Protein AF-S6SVY2-F1 (afdb_monomer_lite)

InterPro domains:
  IPR013785 Aldolase-type TIM barrel [G3DSA:3.20.20.70] (1-68)
  IPR044152 NADPH dehydrogenase YqjM-like [PTHR43303] (1-67)

Structure (mmCIF, N/CA/C/O backbone):
data_AF-S6SVY2-F1
#
_entry.id   AF-S6SVY2-F1
#
loop_
_atom_site.group_PDB
_atom_site.id
_atom_site.type_symbol
_atom_site.label_atom_id
_atom_site.label_alt_id
_atom_site.label_comp_id
_atom_site.label_asym_id
_atom_site.label_entity_id
_atom_site.label_seq_id
_atom_site.pdbx_PDB_ins_code
_atom_site.Cartn_x
_atom_site.Cartn_y
_atom_site.Cartn_z
_atom_site.occupancy
_atom_site.B_iso_or_equiv
_atom_site.auth_seq_id
_atom_site.auth_comp_id
_atom_site.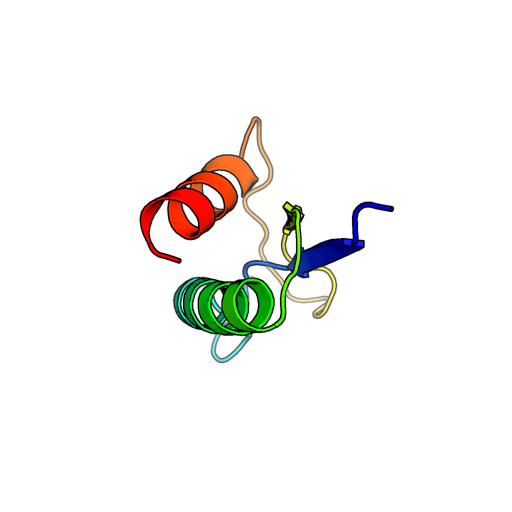auth_asym_id
_atom_site.auth_atom_id
_atom_site.pdbx_PDB_model_num
ATOM 1 N N . MET A 1 1 ? -2.083 -2.520 23.44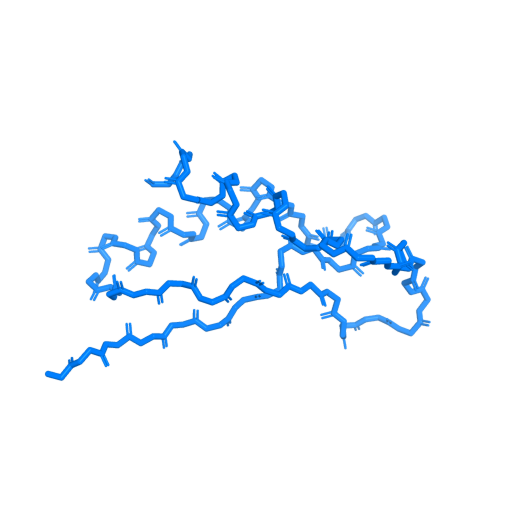4 1.00 91.38 1 MET A N 1
ATOM 2 C CA . MET A 1 1 ? -0.884 -2.227 22.627 1.00 91.38 1 MET A CA 1
ATOM 3 C C . MET A 1 1 ? -1.316 -2.185 21.174 1.00 91.38 1 MET A C 1
ATOM 5 O O . MET A 1 1 ? -2.181 -2.992 20.861 1.00 91.38 1 MET A O 1
ATOM 9 N N . PRO A 1 2 ? -0.765 -1.293 20.334 1.00 97.25 2 PRO A N 1
ATOM 10 C CA . PRO A 1 2 ? -1.127 -1.250 18.922 1.00 97.25 2 PRO A CA 1
ATOM 11 C C . PRO A 1 2 ? -0.571 -2.461 18.155 1.00 97.25 2 PRO A C 1
ATOM 13 O O . PRO A 1 2 ? 0.579 -2.850 18.374 1.00 97.25 2 PRO A O 1
ATOM 16 N N . LEU A 1 3 ? -1.371 -3.030 17.253 1.00 98.06 3 LEU A N 1
ATOM 17 C CA . LEU A 1 3 ? -0.984 -4.073 16.305 1.00 98.06 3 LEU A CA 1
ATOM 18 C C . LEU A 1 3 ? -0.786 -3.462 14.918 1.00 98.06 3 LEU A C 1
ATOM 20 O O . LEU A 1 3 ? -1.727 -2.947 14.311 1.00 98.06 3 LEU A O 1
ATOM 24 N N . PHE A 1 4 ? 0.444 -3.532 14.415 1.00 98.56 4 PHE A N 1
ATOM 25 C CA . PHE A 1 4 ? 0.794 -3.060 13.077 1.00 98.56 4 PHE A CA 1
ATOM 26 C C . PHE A 1 4 ? 1.011 -4.252 12.148 1.00 98.56 4 PHE A C 1
ATOM 28 O O . PHE A 1 4 ? 1.611 -5.252 12.548 1.00 98.56 4 PHE A O 1
ATOM 35 N N . VAL A 1 5 ? 0.573 -4.123 10.896 1.00 98.62 5 VAL A N 1
ATOM 36 C CA . VAL A 1 5 ? 0.817 -5.114 9.841 1.00 98.62 5 VAL A CA 1
ATOM 37 C C . VAL A 1 5 ? 1.512 -4.431 8.672 1.00 98.62 5 VAL A C 1
ATOM 39 O O . VAL A 1 5 ? 1.016 -3.430 8.163 1.00 98.62 5 VAL A O 1
ATOM 42 N N . ARG A 1 6 ? 2.654 -4.970 8.232 1.00 98.69 6 ARG A N 1
ATOM 43 C CA . ARG A 1 6 ? 3.345 -4.499 7.027 1.00 98.69 6 ARG A CA 1
ATOM 44 C C . ARG A 1 6 ? 2.993 -5.377 5.834 1.00 98.69 6 ARG A C 1
ATOM 46 O O . ARG A 1 6 ? 3.055 -6.599 5.939 1.00 98.69 6 ARG A O 1
ATOM 53 N N . VAL A 1 7 ? 2.666 -4.754 4.707 1.00 98.50 7 VAL A N 1
ATOM 54 C CA . VAL A 1 7 ? 2.281 -5.437 3.462 1.00 98.50 7 VAL A CA 1
ATOM 55 C C . VAL A 1 7 ? 3.054 -4.887 2.267 1.00 98.50 7 VAL A C 1
ATOM 57 O O . VAL A 1 7 ? 3.425 -3.713 2.251 1.00 98.50 7 VAL A O 1
ATOM 60 N N . SER A 1 8 ? 3.268 -5.716 1.246 1.00 98.50 8 SER A N 1
ATOM 61 C CA . SER A 1 8 ? 3.688 -5.254 -0.080 1.00 98.50 8 SER A CA 1
ATOM 62 C C . SER A 1 8 ? 2.447 -4.991 -0.927 1.00 98.50 8 SER A C 1
ATOM 64 O O . SER A 1 8 ? 1.646 -5.891 -1.141 1.00 98.50 8 SER A O 1
ATOM 66 N N . ALA A 1 9 ? 2.282 -3.758 -1.409 1.00 98.62 9 ALA A N 1
ATOM 67 C CA . ALA A 1 9 ? 1.099 -3.354 -2.166 1.00 98.62 9 ALA A CA 1
ATOM 68 C C . ALA A 1 9 ? 0.999 -3.978 -3.564 1.00 98.62 9 ALA A C 1
ATOM 70 O O . ALA A 1 9 ? -0.066 -3.988 -4.171 1.00 98.62 9 ALA A O 1
ATOM 71 N N . THR A 1 10 ? 2.123 -4.426 -4.112 1.00 98.56 10 THR A N 1
ATOM 72 C CA . THR A 1 10 ? 2.198 -5.125 -5.392 1.00 98.56 10 THR A CA 1
ATOM 73 C C . THR A 1 10 ? 3.525 -5.863 -5.491 1.00 98.56 10 THR A C 1
ATOM 75 O O . THR A 1 10 ? 4.512 -5.413 -4.903 1.00 98.56 10 THR A O 1
ATOM 78 N N . ASP A 1 11 ? 3.562 -6.950 -6.255 1.00 98.19 11 ASP A N 1
ATOM 79 C CA . ASP A 1 11 ? 4.794 -7.663 -6.598 1.00 98.19 11 ASP A CA 1
ATOM 80 C C . ASP A 1 11 ? 5.537 -7.066 -7.806 1.00 98.19 11 ASP A C 1
ATOM 82 O O . ASP A 1 11 ? 6.679 -7.448 -8.053 1.00 98.19 11 ASP A O 1
ATOM 86 N N . TRP A 1 12 ? 4.929 -6.112 -8.527 1.00 97.88 12 TRP A N 1
ATOM 87 C CA . TRP A 1 12 ? 5.471 -5.488 -9.749 1.00 97.88 12 TRP A CA 1
ATOM 88 C C . TRP A 1 12 ? 5.751 -6.461 -10.906 1.00 97.88 12 TRP A C 1
ATOM 90 O O . TRP A 1 12 ? 6.656 -6.238 -11.709 1.00 97.88 12 TRP A O 1
ATOM 100 N N . VAL A 1 13 ? 4.976 -7.538 -10.998 1.00 97.25 13 VAL A N 1
ATOM 101 C CA . VAL A 1 13 ? 5.032 -8.504 -12.101 1.00 97.25 13 VAL A CA 1
ATOM 102 C C . VAL A 1 13 ? 3.627 -8.801 -12.612 1.00 97.25 13 VAL A C 1
ATOM 104 O O . VAL A 1 13 ? 2.647 -8.620 -11.886 1.00 97.25 13 VAL A O 1
ATOM 107 N N . GLU A 1 14 ? 3.535 -9.245 -13.863 1.00 95.50 14 GLU A N 1
ATOM 108 C CA . GLU A 1 14 ? 2.294 -9.778 -14.429 1.00 95.50 14 GLU A CA 1
ATOM 109 C C . GLU A 1 14 ? 1.811 -10.984 -13.607 1.00 95.50 14 GLU A C 1
ATOM 111 O O . GLU A 1 14 ? 2.629 -11.762 -13.112 1.00 95.50 14 GLU A O 1
ATOM 116 N N . ASP A 1 15 ? 0.494 -11.088 -13.406 1.00 94.50 15 ASP A N 1
ATOM 117 C CA . ASP A 1 15 ? -0.173 -12.100 -12.567 1.00 94.50 15 ASP A CA 1
ATOM 118 C C . ASP A 1 15 ? 0.315 -12.192 -11.101 1.00 94.50 15 ASP A C 1
ATOM 120 O O . ASP A 1 15 ? 0.006 -13.152 -10.393 1.00 94.50 15 ASP A O 1
ATOM 124 N N . GLY A 1 16 ? 1.066 -11.195 -10.618 1.00 96.69 16 GLY A N 1
ATOM 125 C CA . GLY A 1 16 ? 1.474 -11.076 -9.217 1.00 96.69 16 GLY A CA 1
ATOM 126 C C . GLY A 1 16 ? 0.435 -10.377 -8.338 1.00 96.69 16 GLY A C 1
ATOM 127 O O . GLY A 1 16 ? -0.577 -9.863 -8.823 1.00 96.69 16 GLY A O 1
ATOM 128 N N . TRP A 1 17 ? 0.730 -10.287 -7.035 1.00 98.44 17 TRP A N 1
ATOM 129 C CA . TRP A 1 17 ? -0.098 -9.532 -6.097 1.00 98.44 17 TRP A CA 1
ATOM 130 C C . TRP A 1 17 ? -0.219 -8.072 -6.539 1.00 98.44 17 TRP A C 1
ATOM 132 O O . TRP A 1 17 ? 0.764 -7.439 -6.958 1.00 98.44 17 TRP A O 1
ATOM 142 N N . ASN A 1 18 ? -1.420 -7.513 -6.427 1.00 98.31 18 ASN A N 1
ATOM 143 C CA . ASN A 1 18 ? -1.710 -6.165 -6.895 1.00 98.31 18 ASN A CA 1
ATOM 144 C C . ASN A 1 18 ? -2.343 -5.257 -5.825 1.00 98.31 18 ASN A C 1
ATOM 146 O O . ASN A 1 18 ? -2.658 -5.640 -4.692 1.00 98.31 18 ASN A O 1
ATOM 150 N N . ALA A 1 19 ? -2.492 -3.984 -6.193 1.00 98.19 19 ALA A N 1
ATOM 151 C CA . ALA A 1 19 ? -2.975 -2.958 -5.279 1.00 98.19 19 ALA A CA 1
ATOM 152 C C . ALA A 1 19 ? -4.446 -3.161 -4.879 1.00 98.19 19 ALA A C 1
ATOM 154 O O . ALA A 1 19 ? -4.802 -2.829 -3.750 1.00 98.19 19 ALA A O 1
ATOM 155 N N . ASP A 1 20 ? -5.285 -3.717 -5.758 1.00 98.50 20 ASP A N 1
ATOM 156 C CA . ASP A 1 20 ? -6.705 -3.964 -5.471 1.00 98.50 20 ASP A CA 1
ATOM 157 C C . ASP A 1 20 ? -6.849 -5.054 -4.402 1.00 98.50 20 ASP A C 1
ATOM 159 O O . ASP A 1 20 ? -7.604 -4.904 -3.439 1.00 98.50 20 ASP A O 1
ATOM 163 N N . GLU A 1 21 ? -6.050 -6.114 -4.520 1.00 98.75 21 GLU A N 1
ATOM 164 C CA . GLU A 1 21 ? -5.972 -7.190 -3.530 1.00 98.75 21 GLU A CA 1
ATOM 165 C C . GLU A 1 21 ? -5.445 -6.684 -2.184 1.00 98.75 21 GLU A C 1
ATOM 167 O O . GLU A 1 21 ? -5.961 -7.058 -1.130 1.00 98.75 21 GLU A O 1
ATOM 172 N N . THR A 1 22 ? -4.470 -5.769 -2.197 1.00 98.81 22 THR A N 1
ATOM 173 C CA . THR A 1 22 ? -3.972 -5.121 -0.972 1.00 98.81 22 THR A CA 1
ATOM 174 C C . THR A 1 22 ? -5.057 -4.304 -0.274 1.00 98.81 22 THR A C 1
ATOM 176 O O . THR A 1 22 ? -5.165 -4.356 0.951 1.00 98.81 22 THR A O 1
ATOM 179 N N . VAL A 1 23 ? -5.875 -3.560 -1.024 1.00 98.81 23 VAL A N 1
ATOM 180 C CA . VAL A 1 23 ? -7.002 -2.802 -0.460 1.00 98.81 23 VAL A CA 1
ATOM 181 C C . VAL A 1 23 ? -8.025 -3.752 0.170 1.00 98.81 23 VAL A C 1
ATOM 183 O O . VAL A 1 23 ? -8.494 -3.506 1.281 1.00 98.81 23 VAL A O 1
ATOM 186 N N . GLU A 1 24 ? -8.341 -4.865 -0.491 1.00 98.81 24 GLU A N 1
ATOM 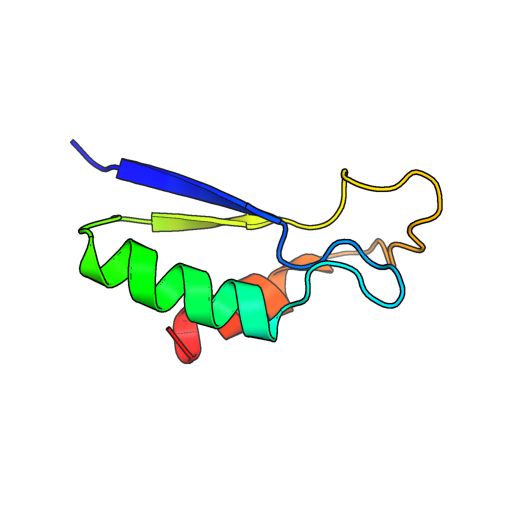187 C CA . GLU A 1 24 ? -9.258 -5.871 0.052 1.00 98.81 24 GLU A CA 1
ATOM 188 C C . GLU A 1 24 ? -8.696 -6.564 1.304 1.00 98.81 24 GLU A C 1
ATOM 190 O O . GLU A 1 24 ? -9.406 -6.740 2.298 1.00 98.81 24 GLU A O 1
ATOM 195 N N . LEU A 1 25 ? -7.402 -6.897 1.311 1.00 98.81 25 LEU A N 1
ATOM 196 C CA . LEU A 1 25 ? -6.714 -7.398 2.500 1.00 98.81 25 LEU A CA 1
ATOM 197 C C . LEU A 1 25 ? -6.772 -6.374 3.640 1.00 98.81 25 LEU A C 1
ATOM 199 O O . LEU A 1 25 ? -7.064 -6.740 4.779 1.00 98.81 25 LEU A O 1
ATOM 203 N N . ALA A 1 26 ? -6.550 -5.093 3.346 1.00 98.81 26 ALA A N 1
ATOM 204 C CA . ALA A 1 26 ? -6.607 -4.026 4.335 1.00 98.81 26 ALA A CA 1
ATOM 205 C C . ALA A 1 26 ? -7.991 -3.904 4.991 1.00 98.81 26 ALA A C 1
ATOM 207 O O . ALA A 1 26 ? -8.062 -3.809 6.219 1.00 98.81 26 ALA A O 1
ATOM 208 N N . ARG A 1 27 ? -9.088 -4.014 4.221 1.00 98.75 27 ARG A N 1
ATOM 209 C CA . ARG A 1 27 ? -10.462 -4.054 4.769 1.00 98.75 27 ARG A CA 1
ATOM 210 C C . ARG A 1 27 ? -10.626 -5.178 5.787 1.00 98.75 27 ARG A C 1
ATOM 212 O O . ARG A 1 27 ? -11.188 -4.982 6.865 1.00 98.75 27 ARG A O 1
ATOM 219 N N . ARG A 1 28 ? -10.099 -6.362 5.463 1.00 98.75 28 ARG A N 1
ATOM 220 C CA . ARG A 1 28 ? -10.166 -7.548 6.331 1.00 98.75 28 ARG A CA 1
ATOM 221 C C . ARG A 1 28 ? -9.326 -7.374 7.591 1.00 98.75 28 ARG A C 1
ATOM 223 O O . ARG A 1 28 ? -9.814 -7.643 8.681 1.00 98.75 28 ARG A O 1
ATOM 230 N N . LEU A 1 29 ? -8.095 -6.880 7.464 1.00 98.62 29 LEU A N 1
ATOM 231 C CA . LEU A 1 29 ? -7.206 -6.621 8.603 1.00 98.62 29 LEU A CA 1
ATOM 232 C C . LEU A 1 29 ? -7.791 -5.579 9.563 1.00 98.62 29 LEU A C 1
ATOM 234 O O . LEU A 1 29 ? -7.736 -5.759 10.782 1.00 98.62 29 LEU A O 1
ATOM 238 N N . LYS A 1 30 ? -8.405 -4.525 9.020 1.00 98.00 30 LYS A N 1
ATOM 239 C CA . LYS A 1 30 ? -9.129 -3.509 9.789 1.00 98.00 30 LYS A CA 1
ATOM 240 C C . LYS A 1 30 ? -10.311 -4.116 10.547 1.00 98.00 30 LYS A C 1
ATOM 242 O O . LYS A 1 30 ? -10.457 -3.862 11.738 1.00 98.00 30 LYS A O 1
ATOM 247 N N . ALA A 1 31 ? -11.103 -4.979 9.904 1.00 98.38 31 ALA A N 1
ATOM 248 C CA . ALA A 1 31 ? -12.201 -5.699 10.559 1.00 98.38 31 ALA A CA 1
ATOM 249 C C . ALA A 1 31 ? -11.728 -6.650 11.680 1.00 98.38 31 ALA A C 1
ATOM 251 O O . ALA A 1 31 ? -12.484 -6.925 12.609 1.00 98.38 31 ALA A O 1
ATOM 252 N N . LEU A 1 32 ? -10.477 -7.119 11.618 1.00 98.44 32 LEU A N 1
ATOM 253 C CA . LEU A 1 32 ? -9.836 -7.946 12.648 1.00 98.44 32 LEU A CA 1
ATOM 254 C C . LEU A 1 32 ? -9.172 -7.131 13.775 1.00 98.44 32 LEU A C 1
ATOM 256 O O . LEU A 1 32 ? -8.610 -7.723 14.694 1.00 98.44 32 LEU A O 1
ATOM 260 N N . GLY A 1 33 ? -9.239 -5.796 13.731 1.00 98.06 33 GLY A N 1
ATOM 261 C CA . GLY A 1 33 ? -8.707 -4.919 14.778 1.00 98.06 33 GLY A CA 1
ATOM 262 C C . GLY A 1 33 ? -7.239 -4.521 14.607 1.00 98.06 33 GLY A C 1
ATOM 263 O O . GLY A 1 33 ? -6.579 -4.221 15.596 1.00 98.06 33 GLY A O 1
ATOM 264 N N . THR A 1 34 ? -6.711 -4.523 13.377 1.00 98.38 34 THR A N 1
ATOM 265 C CA . THR A 1 34 ? -5.388 -3.936 13.085 1.00 98.38 34 THR A CA 1
ATOM 266 C C . THR A 1 34 ? -5.430 -2.413 13.257 1.00 98.38 34 THR A C 1
ATOM 268 O O . THR A 1 34 ? -6.314 -1.761 12.704 1.00 98.38 34 THR A O 1
ATOM 271 N N . ASP A 1 35 ? -4.459 -1.840 13.975 1.00 98.56 35 ASP A N 1
ATOM 272 C CA . ASP A 1 35 ? -4.413 -0.401 14.285 1.00 98.56 35 ASP A CA 1
ATOM 273 C C . ASP A 1 35 ? -3.719 0.431 13.195 1.00 98.56 35 ASP A C 1
ATOM 275 O O . ASP A 1 35 ? -4.025 1.611 13.016 1.00 98.56 35 ASP A O 1
ATOM 279 N N . LEU A 1 36 ? -2.765 -0.163 12.469 1.00 98.69 36 LEU A N 1
ATOM 280 C CA . LEU A 1 36 ? -2.048 0.491 11.372 1.00 98.69 36 LEU A CA 1
ATOM 281 C C . LEU A 1 36 ? -1.577 -0.528 10.335 1.00 98.69 36 LEU A C 1
ATOM 283 O O . LEU A 1 36 ? -1.081 -1.604 10.675 1.00 98.69 36 LEU A O 1
ATOM 287 N N . ILE A 1 37 ? -1.670 -0.140 9.064 1.00 98.75 37 ILE A N 1
ATOM 288 C CA . ILE A 1 37 ? -1.101 -0.887 7.943 1.00 98.75 37 ILE A CA 1
ATOM 289 C C . ILE A 1 37 ? 0.085 -0.096 7.381 1.00 98.75 37 ILE A C 1
ATOM 291 O O . ILE A 1 37 ? -0.084 1.025 6.902 1.00 98.75 37 ILE A O 1
ATOM 295 N N . ASP A 1 38 ? 1.280 -0.678 7.464 1.00 98.81 38 ASP A N 1
ATOM 296 C CA . ASP A 1 38 ? 2.512 -0.155 6.867 1.00 98.81 38 ASP A CA 1
ATOM 297 C C . ASP A 1 38 ? 2.619 -0.663 5.422 1.00 98.81 38 ASP A C 1
ATOM 299 O O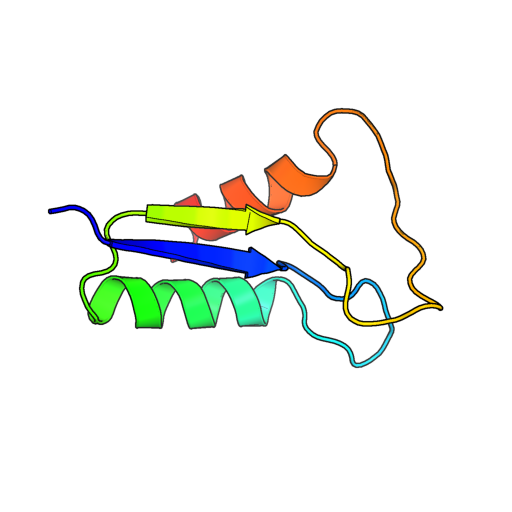 . ASP A 1 38 ? 2.745 -1.865 5.172 1.00 98.81 38 ASP A O 1
ATOM 303 N N . VAL A 1 39 ? 2.504 0.249 4.457 1.00 98.75 39 VAL A N 1
ATOM 304 C CA . VAL A 1 39 ? 2.374 -0.095 3.038 1.00 98.75 39 VAL A CA 1
ATOM 305 C C . VAL A 1 39 ? 3.718 0.062 2.331 1.00 98.75 39 VAL A C 1
ATOM 307 O O . VAL A 1 39 ? 4.208 1.170 2.116 1.00 98.75 39 VAL A O 1
ATOM 310 N N . SER A 1 40 ? 4.284 -1.072 1.925 1.00 98.50 40 SER A N 1
ATOM 311 C CA . SER A 1 40 ? 5.487 -1.184 1.101 1.00 98.50 40 SER A CA 1
ATOM 312 C C . SER A 1 40 ? 5.145 -1.738 -0.294 1.00 98.50 40 SER A C 1
ATOM 314 O O . SER A 1 40 ? 4.009 -1.613 -0.747 1.00 9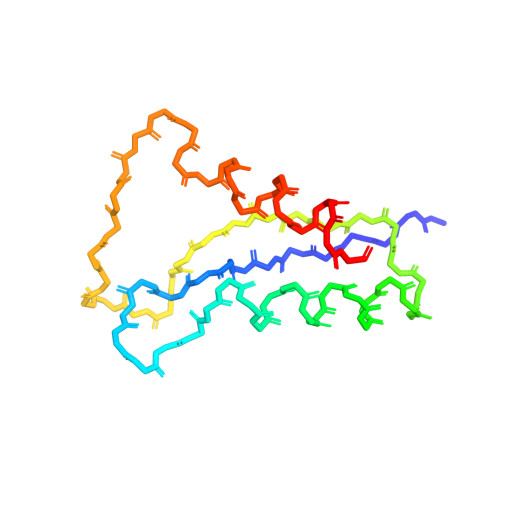8.50 40 SER A O 1
ATOM 316 N N . SER A 1 41 ? 6.100 -2.336 -1.014 1.00 98.38 41 SER A N 1
ATOM 317 C CA . SER A 1 41 ? 5.882 -3.006 -2.303 1.00 98.38 41 SER A CA 1
ATOM 318 C C . SER A 1 41 ? 7.079 -3.894 -2.670 1.00 98.38 41 SER A C 1
ATOM 320 O O . SER A 1 41 ? 8.193 -3.641 -2.210 1.00 98.38 41 SER A O 1
ATOM 322 N N . GLY A 1 42 ? 6.860 -4.885 -3.533 1.00 97.25 42 GLY A N 1
ATOM 323 C CA . GLY A 1 42 ? 7.889 -5.761 -4.087 1.00 97.25 42 GLY A CA 1
ATOM 324 C C . GLY A 1 42 ? 8.509 -6.735 -3.082 1.00 97.25 42 GLY A C 1
ATOM 325 O O . GLY A 1 42 ? 7.990 -6.957 -1.987 1.00 97.25 42 GLY A O 1
ATOM 326 N N . GLY A 1 43 ? 9.644 -7.316 -3.485 1.00 95.44 43 GLY A N 1
ATOM 327 C CA . GLY A 1 43 ? 10.448 -8.248 -2.683 1.00 95.44 43 GLY A CA 1
ATOM 328 C C . GLY A 1 43 ? 10.195 -9.732 -2.969 1.00 95.44 43 GLY A C 1
ATOM 329 O O . GLY A 1 43 ? 11.010 -10.563 -2.579 1.00 95.44 43 GLY A O 1
ATOM 330 N N . THR A 1 44 ? 9.115 -10.063 -3.680 1.00 95.81 44 THR A N 1
ATOM 331 C CA . THR A 1 44 ? 8.695 -11.452 -3.941 1.00 95.81 44 THR A CA 1
ATOM 332 C C . THR A 1 44 ? 9.291 -12.043 -5.225 1.00 95.81 44 THR A C 1
ATOM 334 O O . THR A 1 44 ? 9.439 -13.257 -5.332 1.00 95.81 44 THR A O 1
ATOM 337 N N . SER A 1 45 ? 9.666 -11.206 -6.201 1.00 95.31 45 SER A N 1
ATOM 338 C CA . SER A 1 45 ? 10.199 -11.639 -7.501 1.00 95.31 45 SER A CA 1
ATOM 339 C C . SER A 1 45 ? 11.496 -10.918 -7.858 1.00 95.31 45 SER A C 1
ATOM 341 O O . SER A 1 45 ? 11.609 -9.704 -7.694 1.00 95.31 45 SER A O 1
ATOM 343 N N . ALA A 1 46 ? 12.462 -11.668 -8.399 1.00 95.19 46 ALA A N 1
ATOM 344 C CA . ALA A 1 46 ? 13.719 -11.124 -8.918 1.00 95.19 46 ALA A CA 1
ATOM 345 C C . ALA A 1 46 ? 13.554 -10.397 -10.266 1.00 95.19 46 ALA A C 1
ATOM 347 O O . ALA A 1 46 ? 14.409 -9.594 -10.626 1.00 95.19 46 ALA A O 1
ATOM 348 N N . ASN A 1 47 ? 12.461 -10.660 -10.992 1.00 95.19 47 ASN A N 1
ATOM 349 C CA . ASN A 1 47 ? 12.181 -10.073 -12.309 1.00 95.19 47 ASN A CA 1
ATOM 350 C C . ASN A 1 47 ? 11.260 -8.841 -12.227 1.00 95.19 47 ASN A C 1
ATOM 352 O O . ASN A 1 47 ? 10.760 -8.378 -13.245 1.00 95.19 47 ASN A O 1
ATOM 356 N N . ALA A 1 48 ? 10.990 -8.346 -11.018 1.00 97.31 48 ALA A N 1
ATOM 357 C CA . ALA A 1 48 ? 10.146 -7.182 -10.787 1.00 97.31 48 ALA A CA 1
ATOM 358 C C . ALA A 1 48 ? 10.790 -5.898 -11.339 1.00 97.31 48 ALA A C 1
ATOM 360 O O . ALA A 1 48 ? 11.885 -5.514 -10.921 1.00 97.31 48 ALA A O 1
ATOM 361 N N . GLU A 1 49 ? 10.079 -5.182 -12.211 1.00 96.25 49 GLU A N 1
ATOM 362 C CA . GLU A 1 49 ? 10.488 -3.856 -12.682 1.00 96.25 49 GLU A CA 1
ATOM 363 C C . GLU A 1 49 ? 9.877 -2.769 -11.791 1.00 96.25 49 GLU A C 1
ATOM 365 O O . GLU A 1 49 ? 8.749 -2.314 -11.984 1.00 96.25 49 GLU A O 1
ATOM 370 N N . ILE A 1 50 ? 10.627 -2.358 -10.766 1.00 97.25 50 ILE A N 1
ATOM 371 C CA . ILE A 1 50 ? 10.144 -1.405 -9.763 1.00 97.25 50 ILE A CA 1
ATOM 372 C C . ILE A 1 50 ? 10.477 0.032 -10.200 1.00 97.25 50 ILE A C 1
ATOM 374 O O . ILE A 1 50 ? 11.660 0.370 -10.310 1.00 97.25 50 ILE A O 1
ATOM 378 N N . PRO A 1 51 ? 9.482 0.926 -10.376 1.00 96.00 51 PRO A N 1
ATOM 379 C CA . PRO A 1 51 ? 9.702 2.320 -10.756 1.00 96.00 51 PRO A CA 1
ATOM 380 C C . PRO A 1 51 ? 10.154 3.152 -9.545 1.00 96.00 51 PRO A C 1
ATOM 382 O O . PRO A 1 51 ? 9.415 3.990 -9.023 1.00 96.00 51 PRO A O 1
ATOM 385 N N . VAL A 1 52 ? 11.363 2.884 -9.052 1.00 97.19 52 VAL A N 1
ATOM 386 C CA . VAL A 1 52 ? 11.928 3.549 -7.875 1.00 97.19 52 VAL A CA 1
ATOM 387 C C . VAL A 1 52 ? 12.107 5.052 -8.101 1.00 97.19 52 VAL A C 1
ATOM 389 O O . VAL A 1 52 ? 12.613 5.507 -9.124 1.00 97.19 52 VAL A O 1
ATOM 392 N N . GLY A 1 53 ? 11.709 5.836 -7.104 1.00 97.75 53 GLY A N 1
ATOM 393 C CA . GLY A 1 53 ? 11.798 7.293 -7.111 1.00 97.75 53 GLY A CA 1
ATOM 394 C C . GLY A 1 53 ? 11.199 7.886 -5.834 1.00 97.75 53 GLY A C 1
ATOM 395 O O . GLY A 1 53 ? 10.639 7.149 -5.018 1.00 97.75 53 GLY A O 1
ATOM 396 N N . PRO A 1 54 ? 11.303 9.205 -5.611 1.00 98.38 54 PRO A N 1
ATOM 397 C CA . PRO A 1 54 ? 10.708 9.841 -4.439 1.00 98.38 54 PRO A CA 1
ATOM 398 C C . PRO A 1 54 ? 9.211 9.523 -4.330 1.00 98.38 54 PRO A C 1
ATOM 400 O O . PRO A 1 54 ? 8.448 9.761 -5.261 1.00 98.38 54 PRO A O 1
ATOM 403 N N . GLY A 1 55 ? 8.792 8.954 -3.198 1.00 97.62 55 GLY A N 1
ATOM 404 C CA . GLY A 1 55 ? 7.382 8.660 -2.938 1.00 97.62 55 GLY A CA 1
ATOM 405 C C . GLY A 1 55 ? 6.758 7.555 -3.800 1.00 97.62 55 GLY A C 1
ATOM 406 O O . GLY A 1 55 ? 5.542 7.434 -3.808 1.00 97.62 55 GLY A O 1
ATOM 407 N N . TYR A 1 56 ? 7.532 6.708 -4.488 1.00 97.75 56 TYR A N 1
ATOM 408 C CA . TYR A 1 56 ? 6.978 5.695 -5.411 1.00 97.75 56 TYR A CA 1
ATOM 409 C C . TYR A 1 56 ? 5.949 4.720 -4.789 1.00 97.75 56 TYR A C 1
ATOM 411 O O . TYR A 1 56 ? 5.163 4.107 -5.511 1.00 97.75 56 TYR A O 1
ATOM 419 N N . GLN A 1 57 ? 5.915 4.607 -3.455 1.00 98.56 57 GLN A N 1
ATOM 420 C CA . GLN A 1 57 ? 4.956 3.788 -2.703 1.00 98.56 57 GLN A CA 1
ATOM 421 C C . GLN A 1 57 ? 3.772 4.585 -2.122 1.00 98.56 57 GLN A C 1
ATOM 423 O O . GLN A 1 57 ? 2.775 3.983 -1.727 1.00 98.56 57 GLN A O 1
ATOM 428 N N . THR A 1 58 ? 3.835 5.923 -2.059 1.00 98.38 58 THR A N 1
ATOM 429 C CA . THR A 1 58 ? 2.843 6.730 -1.318 1.00 98.38 58 THR A CA 1
ATOM 430 C C . THR A 1 58 ? 1.448 6.623 -1.910 1.00 98.38 58 THR A C 1
ATOM 432 O O . THR A 1 58 ? 0.483 6.573 -1.156 1.00 98.38 58 THR A O 1
ATOM 435 N N . ARG A 1 59 ? 1.335 6.482 -3.236 1.00 98.06 59 ARG A N 1
ATOM 436 C CA . ARG A 1 59 ? 0.055 6.237 -3.917 1.00 98.06 59 ARG A CA 1
ATOM 437 C C . ARG A 1 59 ? -0.647 4.967 -3.428 1.00 98.06 59 ARG A C 1
ATOM 439 O O . ARG A 1 59 ? -1.868 4.937 -3.365 1.00 98.06 59 ARG A O 1
ATOM 446 N N . PHE A 1 60 ? 0.100 3.923 -3.054 1.00 98.62 60 PHE A N 1
ATOM 447 C CA . PHE A 1 60 ? -0.493 2.700 -2.509 1.00 98.62 60 PHE A CA 1
ATOM 448 C C . PHE A 1 60 ? -0.983 2.913 -1.081 1.00 98.62 60 PHE A C 1
ATOM 450 O O . PHE A 1 60 ? -2.086 2.492 -0.746 1.00 98.62 60 PHE A O 1
ATOM 457 N N . ALA A 1 61 ? -0.193 3.608 -0.257 1.00 98.75 61 ALA A N 1
ATOM 458 C CA . ALA A 1 61 ? -0.593 3.967 1.101 1.00 98.75 61 ALA A CA 1
ATOM 459 C C . ALA A 1 61 ? -1.844 4.863 1.107 1.00 98.75 61 ALA A C 1
ATOM 461 O O . ALA A 1 61 ? -2.772 4.627 1.877 1.00 98.75 61 ALA A O 1
ATOM 462 N N . GLU A 1 62 ? -1.896 5.855 0.215 1.00 98.69 62 GLU A N 1
ATOM 463 C CA . GLU A 1 62 ? -3.059 6.721 0.011 1.00 98.69 62 GLU A CA 1
ATOM 464 C C . GLU A 1 62 ? -4.294 5.915 -0.396 1.00 98.69 62 GLU A C 1
ATOM 466 O O . GLU A 1 62 ? -5.369 6.090 0.181 1.00 98.69 62 GLU A O 1
ATOM 471 N N . ARG A 1 63 ? -4.128 4.984 -1.339 1.00 98.50 63 ARG A N 1
ATOM 472 C CA . ARG A 1 63 ? -5.213 4.129 -1.811 1.00 98.50 63 ARG A CA 1
ATOM 473 C C . ARG A 1 63 ? -5.770 3.237 -0.707 1.00 98.50 63 ARG A C 1
ATOM 475 O O 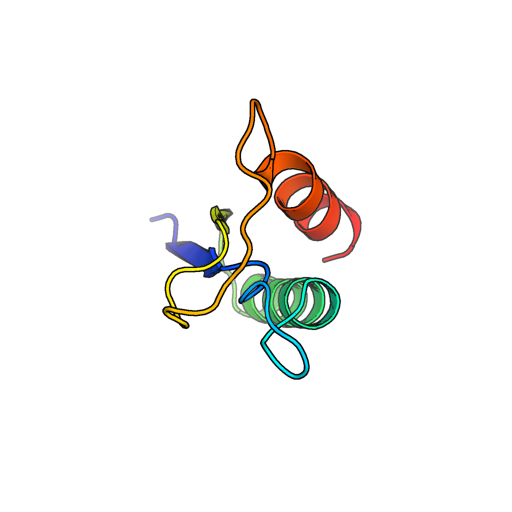. ARG A 1 63 ? -6.973 3.246 -0.468 1.00 98.50 63 ARG A O 1
ATOM 482 N N . VAL A 1 64 ? -4.900 2.539 0.027 1.00 98.69 64 VAL A N 1
ATOM 483 C CA . VAL A 1 64 ? -5.296 1.739 1.196 1.00 98.69 64 VAL A CA 1
ATOM 484 C C . VAL A 1 64 ? -6.033 2.609 2.213 1.00 98.69 64 VAL A C 1
ATOM 486 O O . VAL A 1 64 ? -7.104 2.230 2.677 1.00 98.69 64 VAL A O 1
ATOM 489 N N . ARG A 1 65 ? -5.526 3.807 2.521 1.00 98.38 65 ARG A N 1
ATOM 490 C CA . ARG A 1 65 ? -6.159 4.716 3.487 1.00 98.38 65 ARG A CA 1
ATOM 491 C C . ARG A 1 65 ? -7.570 5.153 3.074 1.00 98.38 65 ARG A C 1
ATOM 493 O O . ARG A 1 65 ? -8.415 5.321 3.949 1.00 98.38 65 ARG A O 1
ATOM 500 N N . ASN A 1 66 ? -7.805 5.382 1.784 1.00 98.56 66 ASN A N 1
ATOM 501 C CA . ASN A 1 66 ? -9.061 5.947 1.285 1.00 98.56 66 ASN A CA 1
ATOM 502 C C . ASN A 1 66 ? -10.091 4.880 0.873 1.00 98.56 66 ASN A C 1
ATOM 504 O O . ASN A 1 66 ? -11.283 5.176 0.857 1.00 98.56 66 ASN A O 1
ATOM 508 N N . GLU A 1 67 ? -9.653 3.660 0.546 1.00 98.31 67 GLU A N 1
ATOM 509 C CA . GLU A 1 67 ? -10.512 2.608 -0.016 1.00 98.31 67 GLU A CA 1
ATOM 510 C C . GLU A 1 67 ? -10.736 1.398 0.919 1.00 98.31 67 GLU A C 1
ATOM 512 O O . GLU A 1 67 ? -11.520 0.516 0.553 1.00 98.31 67 GLU A O 1
ATOM 517 N N . SER A 1 68 ? -10.096 1.329 2.102 1.00 93.62 68 SER A N 1
ATOM 518 C CA . SER A 1 68 ? -10.238 0.213 3.070 1.00 93.62 68 SER A CA 1
ATOM 519 C C . SER A 1 68 ? -11.066 0.496 4.329 1.00 93.62 68 SER A C 1
ATOM 521 O O . SER A 1 68 ? -11.271 1.666 4.724 1.00 93.62 68 SER A O 1
#

Radius of gyration: 12.19 Å; chains: 1; bounding box: 26×22×37 Å

pLDDT: mean 97.76, std 1.43, range [91.38, 98.81]

Sequence (68 aa):
MPLFVRVSATDWVEDGWNADETVELARRLKALGTDLIDVSSGGTSANAEIPVGPGYQTRFAERVRNES

Organism: NCBI:txid1194404

Foldseek 3Di:
DAAEAEDACWQQDPPTHHLVVVLVVLVVCVVVPHPYYHYHHHDPDPPHDQPDDVCSGVVSVVCSVVRD

Secondary structure (DSSP, 8-state):
---EEEEES--SSTTS--HHHHHHHHHHHHHTT-SEEEEE---S-TT-----STTTTHHHHHHHHHH-